Protein AF-A0A9X9A1R8-F1 (afdb_monomer_lite)

Sequence (64 aa):
TCRVEILAGDFCEASANEKHAMTEKGIEDHLRLSCQMRVHKDIVVRPVLTVENSGLDAGPRPAE

InterPro domains:
  IPR012675 Beta-grasp domain superfamily [G3DSA:3.10.20.30] (1-50)
  IPR036010 2Fe-2S ferredoxin-like superfamily [SSF54292] (1-48)

Secondary structure (DSSP, 8-state):
--EEEEEES--PPPPHHHHHHHHHTT--TTEEEGGGPPPSS--EEEEEE-HHHH-PPPPPPPP-

Foldseek 3Di:
DQKKFFPDDDFDDQDPVFVVVCVVVVNDPRIGRNLRGDDPDDTDIGDDDDCVVPVDDDDDRDDD

Organism: Bacillus cereus (N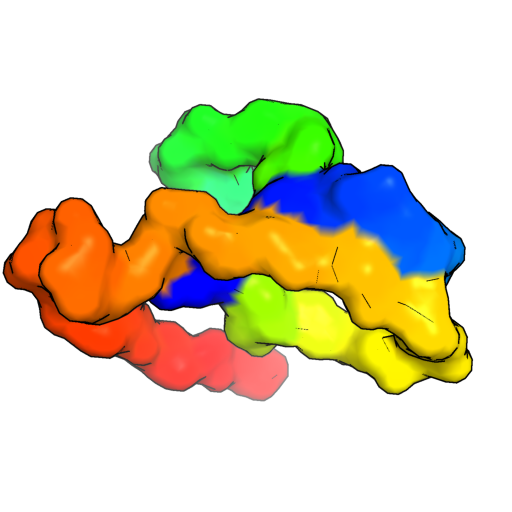CBI:txid1396)

Structure (mmCIF, N/CA/C/O backbone):
data_AF-A0A9X9A1R8-F1
#
_entry.id   AF-A0A9X9A1R8-F1
#
loop_
_atom_site.group_PDB
_atom_site.id
_atom_site.type_symbol
_atom_site.label_atom_id
_atom_site.label_alt_id
_atom_site.label_comp_id
_atom_site.label_asym_id
_atom_site.label_entity_id
_atom_site.label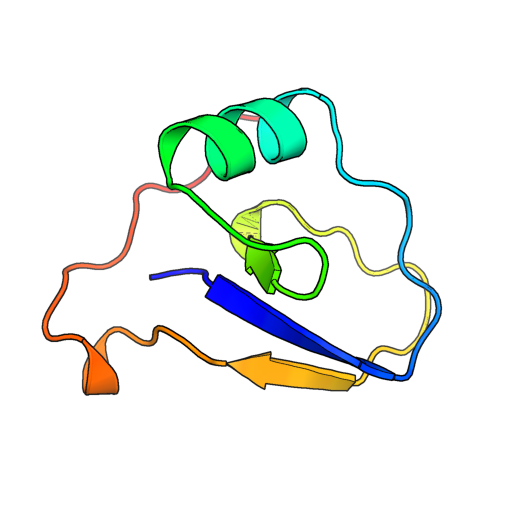_seq_id
_atom_site.pdbx_PDB_ins_code
_atom_site.Cartn_x
_atom_site.Cartn_y
_atom_site.Cartn_z
_atom_site.occupancy
_atom_site.B_iso_or_equiv
_atom_site.auth_seq_id
_atom_site.auth_comp_id
_atom_site.auth_asym_id
_atom_site.auth_atom_id
_atom_site.pdbx_PDB_model_num
ATOM 1 N N . THR A 1 1 ? -7.969 5.320 4.666 1.00 72.38 1 THR A N 1
ATOM 2 C CA . THR A 1 1 ? -8.927 4.238 4.364 1.00 72.38 1 THR A CA 1
ATOM 3 C C . THR A 1 1 ? -8.563 3.388 3.150 1.00 72.38 1 THR A C 1
ATOM 5 O O . THR A 1 1 ? -9.330 2.504 2.816 1.00 72.38 1 THR A O 1
ATOM 8 N N . CYS A 1 2 ? -7.401 3.566 2.499 1.00 79.62 2 CYS A N 1
ATOM 9 C CA . CYS A 1 2 ? -6.969 2.672 1.407 1.00 79.62 2 CYS A CA 1
ATOM 10 C C . CYS A 1 2 ? -5.883 1.663 1.859 1.00 79.62 2 CYS A C 1
ATOM 12 O O . CYS A 1 2 ? -5.097 1.196 1.045 1.00 79.62 2 CYS A O 1
ATOM 14 N N . ARG A 1 3 ? -5.775 1.353 3.164 1.00 85.50 3 ARG A N 1
ATOM 15 C CA . ARG A 1 3 ? -4.700 0.470 3.663 1.00 85.50 3 ARG A CA 1
ATOM 16 C C . ARG A 1 3 ? -5.048 -0.992 3.416 1.00 85.50 3 ARG A C 1
ATOM 18 O O . ARG A 1 3 ? -6.103 -1.460 3.855 1.00 85.50 3 ARG A O 1
ATOM 25 N N . VAL A 1 4 ? -4.128 -1.696 2.776 1.00 85.75 4 VAL A N 1
ATOM 26 C CA . VAL A 1 4 ? -4.209 -3.128 2.503 1.00 85.75 4 VAL A CA 1
ATOM 27 C C . VAL A 1 4 ? -2.913 -3.799 2.922 1.00 85.75 4 VAL A C 1
ATOM 29 O O . VAL A 1 4 ? -1.845 -3.211 2.824 1.00 85.75 4 VAL A O 1
ATOM 32 N N . GLU A 1 5 ? -3.007 -5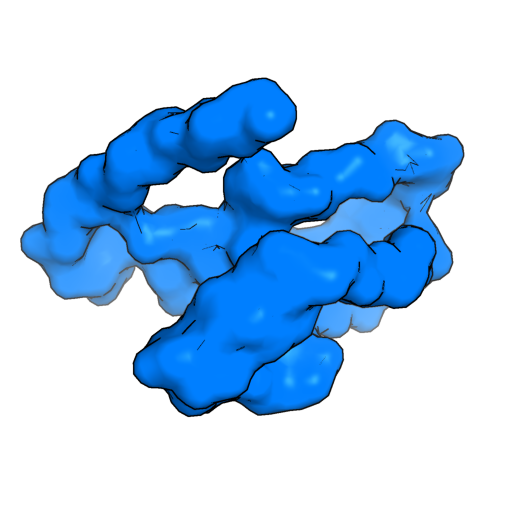.026 3.391 1.00 86.31 5 GLU A N 1
ATOM 33 C CA . GLU A 1 5 ? -1.863 -5.887 3.654 1.00 86.31 5 GLU A CA 1
ATOM 34 C C . GLU A 1 5 ? -1.700 -6.860 2.500 1.00 86.31 5 GLU A C 1
ATOM 36 O O . GLU A 1 5 ? -2.693 -7.400 2.001 1.00 86.31 5 GLU A O 1
ATOM 41 N N . ILE A 1 6 ? -0.463 -7.090 2.076 1.00 84.75 6 ILE A N 1
ATOM 42 C CA . ILE A 1 6 ? -0.194 -8.035 0.998 1.00 84.75 6 ILE A CA 1
ATOM 43 C C . ILE A 1 6 ? 0.035 -9.419 1.598 1.00 84.75 6 ILE A C 1
ATOM 45 O O . ILE A 1 6 ? 0.965 -9.613 2.374 1.00 84.75 6 ILE A O 1
ATOM 49 N N . LEU A 1 7 ? -0.819 -10.378 1.236 1.00 85.56 7 LEU A N 1
ATOM 50 C CA . LEU A 1 7 ? -0.735 -11.757 1.723 1.00 85.56 7 LEU A CA 1
ATOM 51 C C . LEU A 1 7 ? 0.067 -12.651 0.774 1.00 85.56 7 LEU A C 1
ATOM 53 O O . LEU A 1 7 ? 0.792 -13.534 1.224 1.00 85.56 7 LEU A O 1
ATOM 57 N N . ALA A 1 8 ? -0.086 -12.447 -0.537 1.00 82.94 8 ALA A N 1
ATOM 58 C CA . ALA A 1 8 ? 0.628 -13.198 -1.563 1.00 82.94 8 ALA A CA 1
ATOM 59 C C . ALA A 1 8 ? 0.638 -12.445 -2.900 1.00 82.94 8 ALA A C 1
ATOM 61 O O . ALA A 1 8 ? -0.284 -11.686 -3.200 1.00 82.94 8 ALA A O 1
ATOM 62 N N . GLY A 1 9 ? 1.646 -12.719 -3.727 1.00 74.88 9 GLY A N 1
ATOM 63 C CA . GLY A 1 9 ? 1.778 -12.168 -5.075 1.00 74.88 9 GLY A CA 1
ATOM 64 C C . GLY A 1 9 ? 2.987 -11.250 -5.235 1.00 74.88 9 GLY A C 1
ATOM 65 O O . GLY A 1 9 ? 3.511 -10.697 -4.270 1.00 74.88 9 GLY A O 1
ATOM 66 N N . ASP A 1 10 ? 3.420 -11.109 -6.484 1.00 69.62 10 ASP A N 1
ATOM 67 C CA . ASP A 1 10 ? 4.471 -10.180 -6.892 1.00 69.62 10 ASP A CA 1
ATOM 68 C C . ASP A 1 10 ? 3.840 -8.801 -7.093 1.00 69.62 10 ASP A C 1
ATOM 70 O O . ASP A 1 10 ? 3.026 -8.606 -8.000 1.00 69.62 10 ASP A O 1
ATOM 74 N N . PHE A 1 11 ? 4.231 -7.830 -6.279 1.00 71.44 11 PHE A N 1
ATOM 75 C CA . PHE A 1 11 ? 3.872 -6.434 -6.485 1.00 71.44 11 PHE A CA 1
ATOM 76 C C . PHE A 1 11 ? 5.136 -5.607 -6.652 1.00 71.44 11 PHE A C 1
ATOM 78 O O . PHE A 1 11 ? 6.162 -5.863 -6.026 1.00 71.44 11 PHE A O 1
ATOM 85 N N . CYS A 1 12 ? 5.069 -4.615 -7.534 1.00 64.88 12 CYS A N 1
ATOM 86 C CA . CYS A 1 12 ? 6.191 -3.719 -7.751 1.00 64.88 12 CYS A CA 1
ATOM 87 C C . CYS A 1 12 ? 6.494 -2.902 -6.485 1.00 64.88 12 CYS A C 1
ATOM 89 O O . CYS A 1 12 ? 5.619 -2.638 -5.645 1.00 64.88 12 CYS A O 1
ATOM 91 N N . GLU A 1 13 ? 7.750 -2.469 -6.367 1.00 69.94 13 GLU A N 1
ATOM 92 C CA . GLU A 1 13 ? 8.166 -1.568 -5.297 1.00 69.94 13 GLU A CA 1
ATOM 93 C C . GLU A 1 13 ? 7.249 -0.344 -5.190 1.00 69.94 13 GLU A C 1
ATOM 95 O O . GLU A 1 13 ? 6.707 0.151 -6.180 1.00 69.94 13 GLU A O 1
ATOM 100 N N . ALA A 1 14 ? 7.074 0.142 -3.960 1.00 71.00 14 ALA A N 1
ATOM 101 C CA . ALA A 1 14 ? 6.332 1.367 -3.697 1.00 71.00 14 ALA A CA 1
ATOM 102 C C . ALA A 1 14 ? 6.953 2.529 -4.473 1.00 71.00 14 ALA A C 1
ATOM 104 O O . ALA A 1 14 ? 8.174 2.722 -4.459 1.00 71.00 14 ALA A O 1
ATOM 105 N N . SER A 1 15 ? 6.103 3.317 -5.133 1.00 73.88 15 SER A N 1
ATOM 106 C CA . SER A 1 15 ? 6.536 4.565 -5.755 1.00 73.88 15 SER A CA 1
ATOM 107 C C . SER A 1 15 ? 7.078 5.519 -4.684 1.00 73.88 15 SER A C 1
ATOM 109 O O . SER A 1 15 ? 6.766 5.379 -3.501 1.00 73.88 15 SER A O 1
ATOM 111 N N . ALA A 1 16 ? 7.875 6.518 -5.071 1.00 77.44 16 ALA A N 1
ATOM 112 C CA . ALA A 1 16 ? 8.380 7.512 -4.118 1.00 77.44 16 ALA A CA 1
ATOM 113 C C . ALA A 1 16 ? 7.239 8.215 -3.351 1.00 77.44 16 ALA A C 1
ATOM 115 O O . ALA A 1 16 ? 7.348 8.428 -2.144 1.00 77.44 16 ALA A O 1
ATOM 116 N N . ASN A 1 17 ? 6.118 8.481 -4.031 1.00 76.25 17 ASN A N 1
ATOM 117 C CA . ASN A 1 17 ? 4.916 9.072 -3.436 1.00 76.25 17 ASN A CA 1
ATOM 118 C C . ASN A 1 17 ? 4.283 8.142 -2.395 1.00 76.25 17 ASN A C 1
ATOM 120 O O . ASN A 1 17 ? 3.900 8.585 -1.313 1.00 76.25 17 ASN A O 1
ATOM 124 N N . GLU A 1 18 ? 4.206 6.844 -2.696 1.00 74.56 18 GLU A N 1
ATOM 125 C CA . GLU A 1 18 ? 3.704 5.851 -1.750 1.00 74.56 18 GLU A CA 1
ATOM 126 C C . GLU A 1 18 ? 4.656 5.689 -0.557 1.00 74.56 18 GLU A C 1
ATOM 128 O O . GLU A 1 18 ? 4.189 5.720 0.576 1.00 74.56 18 GLU A O 1
ATOM 133 N N . LYS A 1 19 ? 5.979 5.625 -0.775 1.00 77.50 19 LYS A N 1
ATOM 134 C CA . LYS A 1 19 ? 6.990 5.557 0.300 1.00 77.50 19 LYS A CA 1
ATOM 135 C C . LYS A 1 19 ? 6.916 6.774 1.232 1.00 77.50 19 LYS A C 1
ATOM 137 O O . LYS A 1 19 ? 7.001 6.620 2.452 1.00 77.50 19 LYS A O 1
ATOM 142 N N . HIS A 1 20 ? 6.700 7.971 0.684 1.00 79.50 20 HIS A N 1
ATOM 143 C CA . HIS A 1 20 ? 6.515 9.188 1.475 1.00 79.50 20 HIS A CA 1
ATOM 144 C C . HIS A 1 20 ? 5.225 9.127 2.303 1.00 79.50 20 HIS A C 1
ATOM 146 O O . HIS A 1 20 ? 5.267 9.275 3.523 1.00 79.50 20 HIS A O 1
ATOM 152 N N . ALA A 1 21 ? 4.099 8.787 1.670 1.00 76.12 21 ALA A N 1
ATOM 153 C CA . ALA A 1 21 ? 2.813 8.655 2.350 1.00 76.12 21 ALA A CA 1
ATOM 154 C C . ALA A 1 21 ? 2.794 7.518 3.391 1.00 76.12 21 ALA A C 1
ATOM 156 O O . ALA A 1 21 ? 2.083 7.615 4.392 1.00 76.12 21 ALA A O 1
ATOM 157 N N . MET A 1 22 ? 3.552 6.440 3.173 1.00 78.50 22 MET A N 1
ATOM 158 C CA . MET A 1 22 ? 3.743 5.354 4.137 1.00 78.50 22 MET A CA 1
ATOM 159 C C . MET A 1 22 ? 4.545 5.828 5.348 1.00 78.50 22 MET A C 1
ATOM 161 O O . MET A 1 22 ? 4.110 5.595 6.474 1.00 78.50 22 MET A O 1
ATOM 165 N N . THR A 1 23 ? 5.640 6.560 5.122 1.00 77.81 23 THR A N 1
ATOM 166 C CA . THR A 1 23 ? 6.459 7.157 6.190 1.00 77.81 23 THR A CA 1
ATOM 167 C C . THR A 1 23 ? 5.644 8.132 7.041 1.00 77.81 23 THR A C 1
ATOM 169 O O . THR A 1 23 ? 5.614 8.001 8.261 1.00 77.81 23 THR A O 1
ATOM 172 N N . GLU A 1 24 ? 4.915 9.063 6.418 1.00 77.06 24 GLU A N 1
ATOM 173 C CA . GLU A 1 24 ? 4.075 10.036 7.136 1.00 77.06 24 GLU A CA 1
ATOM 174 C C . GLU A 1 24 ? 2.966 9.375 7.961 1.00 77.06 24 GLU A C 1
ATOM 176 O O . GLU A 1 24 ? 2.582 9.866 9.021 1.00 77.06 24 GLU A O 1
ATOM 181 N N . LYS A 1 25 ? 2.421 8.257 7.469 1.00 72.00 25 LYS A N 1
ATOM 182 C CA . LYS A 1 25 ? 1.317 7.539 8.117 1.00 72.00 25 LYS A CA 1
ATOM 183 C C . LYS A 1 25 ? 1.785 6.425 9.058 1.00 72.00 25 LYS A C 1
ATOM 185 O O . LYS A 1 25 ? 0.911 5.741 9.596 1.00 72.00 25 LYS A O 1
ATOM 190 N N . GLY A 1 26 ? 3.098 6.232 9.229 1.00 71.38 26 GLY A N 1
ATOM 191 C CA . GLY A 1 26 ? 3.687 5.175 10.058 1.00 71.38 26 GLY A CA 1
ATOM 192 C C . GLY A 1 26 ? 3.289 3.763 9.615 1.00 71.38 26 GLY A C 1
ATOM 193 O O . GLY A 1 26 ? 2.920 2.941 10.446 1.00 71.38 26 GLY A O 1
ATOM 194 N N . ILE A 1 27 ? 3.254 3.512 8.306 1.00 71.50 27 ILE A N 1
ATOM 195 C CA . ILE A 1 27 ? 2.812 2.239 7.723 1.00 71.50 27 ILE A CA 1
ATOM 196 C C . ILE A 1 27 ? 4.004 1.270 7.644 1.00 71.50 27 ILE A C 1
ATOM 198 O O . ILE A 1 27 ? 5.037 1.625 7.085 1.00 71.50 27 ILE A O 1
ATOM 202 N N . GLU A 1 28 ? 3.848 0.061 8.194 1.00 68.62 28 GLU A N 1
ATOM 203 C CA . GLU A 1 28 ? 4.863 -1.008 8.190 1.00 68.62 28 GLU A CA 1
ATOM 204 C C . GLU A 1 28 ? 5.063 -1.644 6.799 1.00 68.62 28 GLU A C 1
ATOM 206 O O . GLU A 1 28 ? 4.180 -1.571 5.946 1.00 68.62 28 GLU A O 1
ATOM 211 N N . ASP A 1 29 ? 6.199 -2.321 6.582 1.00 64.69 29 ASP A N 1
ATOM 212 C CA . ASP A 1 29 ? 6.633 -2.849 5.270 1.00 64.69 29 ASP A CA 1
ATOM 213 C C . ASP A 1 29 ? 5.635 -3.804 4.585 1.00 64.69 29 ASP A C 1
ATOM 215 O O . ASP A 1 29 ? 5.610 -3.909 3.358 1.00 64.69 29 ASP A O 1
ATOM 219 N N . HIS A 1 30 ? 4.792 -4.497 5.354 1.00 70.50 30 HIS A N 1
ATOM 220 C CA . HIS A 1 30 ? 3.787 -5.434 4.832 1.00 70.50 30 HIS A CA 1
ATOM 221 C C . HIS A 1 30 ? 2.437 -4.772 4.504 1.00 70.50 30 HIS A C 1
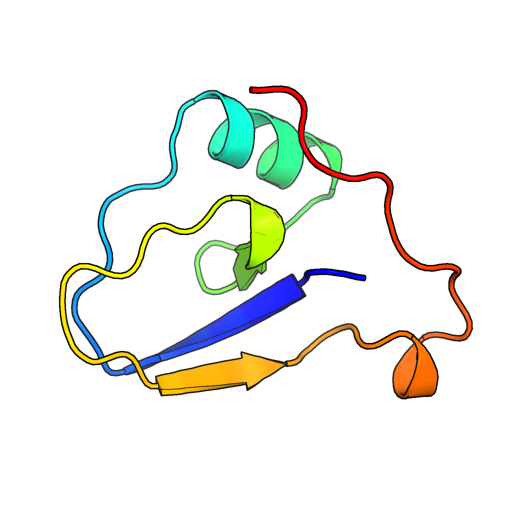ATOM 223 O O . HIS A 1 30 ? 1.531 -5.417 3.967 1.00 70.50 30 HIS A O 1
ATOM 229 N N . LEU A 1 31 ? 2.294 -3.479 4.798 1.00 79.00 31 LEU A N 1
ATOM 230 C CA . LEU A 1 31 ? 1.100 -2.690 4.534 1.00 79.00 31 LEU A CA 1
ATOM 231 C C . LEU A 1 31 ? 1.350 -1.728 3.366 1.00 79.00 31 LEU A C 1
ATOM 233 O O . LEU A 1 31 ? 2.382 -1.076 3.268 1.00 79.00 31 LEU A O 1
ATOM 237 N N . ARG A 1 32 ? 0.374 -1.607 2.472 1.00 83.38 32 ARG A N 1
ATOM 238 C CA . ARG A 1 32 ? 0.422 -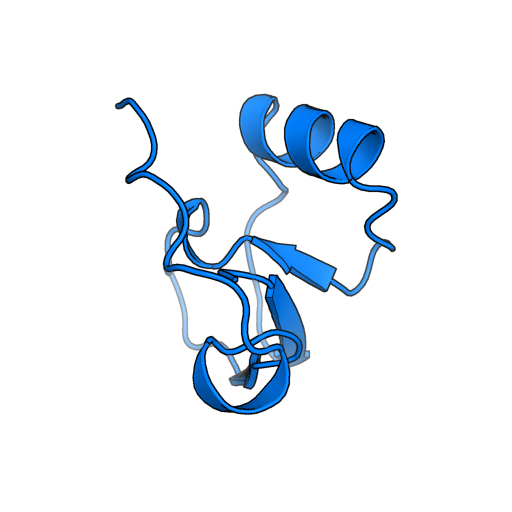0.761 1.275 1.00 83.38 32 ARG A CA 1
ATOM 239 C C . ARG A 1 32 ? -0.835 0.087 1.152 1.00 83.38 32 ARG A C 1
ATOM 241 O O . ARG A 1 32 ? -1.852 -0.143 1.818 1.00 83.38 32 ARG A O 1
ATOM 248 N N . LEU A 1 33 ? -0.764 1.101 0.297 1.00 84.00 33 LEU A N 1
ATOM 249 C CA . LEU A 1 33 ? -1.891 1.971 -0.016 1.00 84.00 33 LEU A CA 1
ATOM 250 C C . LEU A 1 33 ? -2.503 1.510 -1.339 1.00 84.00 33 LEU A C 1
ATOM 252 O O . LEU A 1 33 ? -1.987 1.839 -2.400 1.00 84.00 33 LEU A O 1
ATOM 256 N N . SER A 1 34 ? -3.632 0.795 -1.297 1.00 81.94 34 SER A N 1
ATOM 257 C CA . SER A 1 34 ? -4.283 0.241 -2.497 1.00 81.94 34 SER A CA 1
ATOM 258 C C . SER A 1 34 ? -4.592 1.296 -3.553 1.00 81.94 34 SER A C 1
ATOM 260 O O . SER A 1 34 ? -4.569 1.010 -4.743 1.00 81.94 34 SER A O 1
ATOM 262 N N . CYS A 1 35 ? -4.820 2.535 -3.123 1.00 81.81 35 CYS A N 1
ATOM 263 C CA . CYS A 1 35 ? -5.060 3.655 -4.012 1.00 81.81 35 CYS A CA 1
ATOM 264 C C . CYS A 1 35 ? -3.835 4.056 -4.864 1.00 81.81 35 CYS A C 1
ATOM 266 O O . CYS A 1 35 ? -4.012 4.684 -5.900 1.00 81.81 35 CYS A O 1
ATOM 268 N N . GLN A 1 36 ? -2.620 3.678 -4.460 1.00 79.00 36 GLN A N 1
ATOM 269 C CA . GLN A 1 36 ? -1.363 3.944 -5.175 1.00 79.00 36 GLN A CA 1
ATOM 270 C C . GLN A 1 36 ? -0.841 2.724 -5.950 1.00 79.00 36 GLN A C 1
ATOM 272 O O . GLN A 1 36 ? 0.101 2.837 -6.734 1.00 79.00 36 GLN A O 1
ATOM 277 N N . MET A 1 37 ? -1.430 1.547 -5.733 1.00 79.12 37 MET A N 1
ATOM 278 C CA . MET A 1 37 ? -0.946 0.301 -6.314 1.00 79.12 37 MET A CA 1
ATOM 279 C C . MET A 1 37 ? -1.456 0.113 -7.744 1.00 79.12 37 MET A C 1
ATOM 281 O O . MET A 1 37 ? -2.655 0.197 -8.008 1.00 79.12 37 MET A O 1
ATOM 285 N N . ARG A 1 38 ? -0.547 -0.223 -8.667 1.00 79.69 38 ARG A N 1
ATOM 286 C CA . ARG A 1 38 ? -0.894 -0.718 -10.007 1.00 79.69 38 ARG A CA 1
ATOM 287 C C . ARG A 1 38 ? -0.686 -2.227 -10.067 1.00 79.69 38 ARG A C 1
ATOM 289 O O . ARG A 1 38 ? 0.390 -2.726 -9.746 1.00 79.69 38 ARG A O 1
ATOM 296 N N . VAL A 1 39 ? -1.733 -2.947 -10.462 1.00 78.88 39 VAL A N 1
ATOM 297 C CA . VAL A 1 39 ? -1.736 -4.412 -10.526 1.00 78.88 39 VAL A CA 1
ATOM 298 C C . VAL A 1 39 ? -1.249 -4.850 -11.906 1.00 78.88 39 VAL A C 1
ATOM 300 O O . VAL A 1 39 ? -1.870 -4.529 -12.916 1.00 78.88 39 VAL A O 1
ATOM 303 N N . HIS A 1 40 ? -0.126 -5.568 -11.943 1.00 81.62 40 HIS A N 1
ATOM 304 C CA . HIS A 1 40 ? 0.468 -6.115 -13.173 1.00 81.62 40 HIS A CA 1
ATOM 305 C C . HIS A 1 40 ? 0.389 -7.648 -13.253 1.00 81.62 40 HIS A C 1
ATOM 307 O O . HIS A 1 40 ? 0.557 -8.219 -14.328 1.00 81.62 40 HIS A O 1
ATOM 313 N N . LYS A 1 41 ? 0.154 -8.303 -12.115 1.00 82.25 41 LYS A N 1
ATOM 314 C CA . LYS A 1 41 ? -0.011 -9.748 -11.935 1.00 82.25 41 LYS A CA 1
ATOM 315 C C . LYS A 1 41 ? -1.046 -9.979 -10.834 1.00 82.25 41 LYS A C 1
ATOM 317 O O . LYS A 1 41 ? -1.375 -9.045 -10.103 1.00 82.25 41 LYS A O 1
ATOM 322 N N . ASP A 1 42 ? -1.510 -11.213 -10.692 1.00 85.88 42 ASP A N 1
ATOM 323 C CA . ASP A 1 42 ? -2.430 -11.583 -9.618 1.00 85.88 42 ASP A CA 1
ATOM 324 C C . ASP A 1 42 ? -1.814 -11.328 -8.235 1.00 85.88 42 ASP A C 1
ATOM 326 O O . ASP A 1 42 ? -0.646 -11.637 -7.979 1.00 85.88 42 ASP A O 1
ATOM 330 N N . ILE A 1 43 ? -2.622 -10.760 -7.340 1.00 86.81 43 ILE A N 1
ATOM 331 C CA . ILE A 1 43 ? -2.233 -10.407 -5.977 1.00 86.81 43 ILE A CA 1
ATOM 332 C C . ILE A 1 43 ? -3.363 -10.736 -5.004 1.00 86.81 43 ILE A C 1
ATOM 334 O O . ILE A 1 43 ? -4.542 -10.528 -5.297 1.00 86.81 43 ILE A O 1
ATOM 338 N N . VAL A 1 44 ? -2.996 -11.230 -3.826 1.00 87.81 44 VAL A N 1
ATOM 339 C CA . VAL A 1 44 ? -3.909 -11.478 -2.712 1.00 87.81 44 VAL A CA 1
ATOM 340 C C . VAL A 1 44 ? -3.650 -10.428 -1.647 1.00 87.81 44 VAL A C 1
ATOM 342 O O . VAL A 1 44 ? -2.559 -10.354 -1.076 1.00 87.81 44 VAL A O 1
ATOM 345 N N . VAL A 1 45 ? -4.669 -9.619 -1.370 1.00 88.06 45 VAL A N 1
ATOM 346 C CA . VAL A 1 45 ? -4.597 -8.537 -0.388 1.00 88.06 45 VAL A CA 1
ATOM 347 C C . VAL A 1 45 ? -5.692 -8.671 0.656 1.00 88.06 45 VAL A C 1
ATOM 349 O O . VAL A 1 45 ? -6.807 -9.099 0.359 1.00 88.06 45 VAL A O 1
ATOM 352 N N . ARG A 1 46 ? -5.384 -8.260 1.884 1.00 86.38 46 ARG A N 1
ATOM 353 C CA . ARG A 1 46 ? -6.343 -8.134 2.979 1.00 86.38 46 ARG A CA 1
ATOM 354 C C . ARG A 1 46 ? -6.597 -6.652 3.252 1.00 86.38 46 ARG A C 1
ATOM 356 O O . ARG A 1 46 ? -5.666 -5.942 3.624 1.00 86.38 46 ARG A O 1
ATOM 363 N N . PRO A 1 47 ? -7.831 -6.149 3.094 1.00 85.06 47 PRO A N 1
ATOM 364 C CA . PRO A 1 47 ? -8.175 -4.805 3.541 1.00 85.06 47 PRO A CA 1
ATOM 365 C C . PRO A 1 47 ? -7.997 -4.686 5.058 1.00 85.06 47 PRO A C 1
ATOM 367 O O . PRO A 1 47 ? -8.621 -5.426 5.811 1.00 85.06 47 PRO A O 1
ATOM 370 N N . VAL A 1 48 ? -7.145 -3.759 5.506 1.00 82.12 48 VAL A N 1
ATOM 371 C CA . VAL A 1 48 ? -6.865 -3.547 6.941 1.00 82.12 48 VAL A CA 1
ATOM 372 C C . VAL A 1 48 ? -7.637 -2.349 7.481 1.00 82.12 48 VAL A C 1
ATOM 374 O O . VAL A 1 48 ? -8.080 -2.352 8.626 1.00 82.12 48 VAL A O 1
ATOM 377 N N . LEU A 1 49 ? -7.829 -1.316 6.655 1.00 74.12 49 LEU A N 1
ATOM 378 C CA . LEU A 1 49 ? -8.480 -0.079 7.079 1.00 74.12 49 LEU A CA 1
ATOM 379 C C . LEU A 1 49 ? -9.575 0.320 6.094 1.00 74.12 49 LEU A C 1
ATOM 381 O O . LEU A 1 49 ? -9.328 1.125 5.199 1.00 74.12 49 LEU A O 1
ATOM 385 N N . THR A 1 50 ? -10.773 -0.235 6.266 1.00 71.81 50 THR A N 1
ATOM 386 C CA . THR A 1 50 ? -11.967 0.108 5.479 1.00 71.81 50 THR A CA 1
ATOM 387 C C . THR A 1 50 ? -12.761 1.229 6.149 1.00 71.81 50 THR A C 1
ATOM 389 O O . THR A 1 50 ? -12.629 1.456 7.352 1.00 71.81 50 THR A O 1
ATOM 392 N N . VAL A 1 51 ? -13.591 1.942 5.381 1.00 71.62 51 VAL A N 1
ATOM 393 C CA . VAL A 1 51 ? -14.541 2.932 5.929 1.00 71.62 51 VAL A CA 1
ATOM 394 C C . VAL A 1 51 ? -15.445 2.270 6.975 1.00 71.62 51 VAL A C 1
ATOM 396 O O . VAL A 1 51 ? -15.588 2.786 8.078 1.00 71.62 51 VAL A O 1
ATOM 399 N N . GLU A 1 52 ? -15.944 1.070 6.668 1.00 69.00 52 GLU A N 1
ATOM 400 C CA . GLU A 1 52 ? -16.807 0.279 7.553 1.00 69.00 52 GLU A CA 1
ATOM 401 C C . GLU A 1 52 ? -16.149 -0.060 8.898 1.00 69.00 52 GLU A C 1
ATOM 403 O O . GLU A 1 52 ? -16.807 0.013 9.929 1.00 69.00 52 GLU A O 1
ATOM 408 N N . ASN A 1 53 ? -14.854 -0.399 8.907 1.00 71.62 53 ASN A N 1
ATOM 409 C CA . ASN A 1 53 ? -14.162 -0.831 10.126 1.00 71.62 53 ASN A CA 1
ATOM 410 C C . ASN A 1 53 ? -13.478 0.314 10.894 1.00 71.62 53 ASN A C 1
ATOM 412 O O . ASN A 1 53 ? -13.165 0.171 12.070 1.00 71.62 53 ASN A O 1
ATOM 416 N N . SER A 1 54 ? -13.197 1.446 10.241 1.00 69.06 54 SER A N 1
ATOM 417 C CA . SER A 1 54 ? -12.467 2.559 10.870 1.00 69.06 54 SER A CA 1
ATOM 418 C C . SER A 1 54 ? -13.335 3.758 11.239 1.00 69.06 54 SER A C 1
ATOM 420 O O . SER A 1 5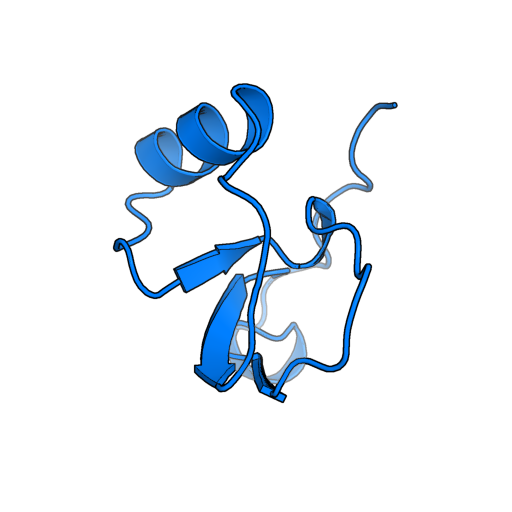4 ? -12.871 4.604 11.998 1.00 69.06 54 SER A O 1
ATOM 422 N N . GLY A 1 55 ? -14.558 3.865 10.705 1.00 68.69 55 GLY A N 1
ATOM 423 C CA . GLY A 1 55 ? -15.410 5.047 10.891 1.00 68.69 55 GLY A CA 1
ATOM 424 C C . GLY A 1 55 ? -14.817 6.331 10.294 1.00 68.69 55 GLY A C 1
ATOM 425 O O . GLY A 1 55 ? -15.306 7.422 10.569 1.00 68.69 55 GLY A O 1
ATOM 426 N N . LEU A 1 56 ? -13.742 6.208 9.509 1.00 71.44 56 LEU A N 1
ATOM 427 C CA . LEU A 1 56 ? -13.073 7.309 8.832 1.00 71.44 56 LEU A CA 1
ATOM 428 C C . LEU A 1 56 ? -13.682 7.508 7.450 1.00 71.44 56 LEU A C 1
ATOM 430 O O . LEU A 1 56 ? -13.945 6.536 6.737 1.00 71.44 56 LEU A O 1
ATOM 434 N N . ASP A 1 57 ? -13.794 8.766 7.037 1.00 75.31 57 ASP A N 1
ATOM 435 C CA . ASP A 1 57 ? -14.223 9.103 5.687 1.00 75.31 57 ASP A CA 1
ATOM 436 C C . ASP A 1 57 ? -13.288 8.513 4.618 1.00 75.31 57 ASP A C 1
ATOM 438 O O . ASP A 1 57 ? -12.092 8.242 4.825 1.00 75.31 57 ASP A O 1
ATOM 442 N N . ALA A 1 58 ? -13.851 8.297 3.428 1.00 72.44 58 ALA A N 1
ATOM 443 C CA . ALA A 1 58 ? -13.076 7.895 2.266 1.00 72.44 58 ALA A CA 1
ATOM 444 C C . ALA A 1 58 ? -11.955 8.918 2.010 1.00 72.44 58 ALA A C 1
ATOM 446 O O . ALA A 1 58 ? -12.180 10.127 1.997 1.00 72.44 58 ALA A O 1
ATOM 447 N N . GLY A 1 59 ? -10.727 8.426 1.831 1.00 69.38 59 GLY A N 1
ATOM 448 C CA . GLY A 1 59 ? -9.589 9.292 1.546 1.00 69.38 59 GLY A CA 1
ATOM 449 C C . GLY A 1 59 ? -9.755 9.989 0.191 1.00 69.38 59 GLY A C 1
ATOM 450 O O . GLY A 1 59 ? -10.422 9.443 -0.693 1.00 69.38 59 GLY A O 1
ATOM 451 N N . PRO A 1 60 ? -9.134 11.165 0.001 1.00 77.19 60 PRO A N 1
ATOM 452 C CA . PRO A 1 60 ? -9.152 11.838 -1.288 1.00 77.19 60 PRO A CA 1
ATOM 453 C C . PRO A 1 60 ? -8.530 10.943 -2.366 1.00 77.19 60 PRO A C 1
ATOM 455 O O . PRO A 1 60 ? -7.631 10.139 -2.092 1.00 77.19 60 PRO A O 1
ATOM 458 N N . ARG A 1 61 ? -9.014 11.086 -3.604 1.00 72.50 61 ARG A N 1
ATOM 459 C CA . ARG A 1 61 ? -8.424 10.396 -4.753 1.00 72.50 61 ARG A CA 1
ATOM 460 C C . ARG A 1 61 ? -6.971 10.874 -4.923 1.00 72.50 61 ARG A C 1
ATOM 462 O O . ARG A 1 61 ? -6.744 12.079 -4.823 1.00 72.50 61 ARG A O 1
ATOM 469 N N . PRO A 1 62 ? -6.006 9.969 -5.162 1.00 67.50 62 PRO A N 1
ATOM 470 C CA . PRO A 1 62 ? -4.639 10.349 -5.505 1.00 67.50 62 PRO A CA 1
ATOM 471 C C . PRO A 1 62 ? -4.606 11.368 -6.647 1.00 67.50 62 PRO A C 1
ATOM 473 O O . PRO A 1 62 ? -5.368 11.221 -7.604 1.00 67.50 62 PRO A O 1
ATOM 476 N N . ALA A 1 63 ? -3.733 12.371 -6.541 1.00 66.75 63 ALA A N 1
ATOM 477 C CA . ALA A 1 63 ? -3.357 13.190 -7.691 1.00 66.75 63 ALA A CA 1
ATOM 478 C C . ALA A 1 63 ? -2.582 12.316 -8.700 1.00 66.75 63 ALA A C 1
ATOM 480 O O . ALA A 1 63 ? -1.890 11.390 -8.266 1.00 66.75 63 ALA A O 1
ATOM 481 N N . GLU A 1 64 ? -2.759 12.569 -10.004 1.00 54.44 64 GLU A N 1
ATOM 482 C CA . GLU A 1 64 ? -2.076 11.836 -11.093 1.00 54.44 64 GLU A CA 1
ATOM 483 C C . GLU A 1 64 ? -0.548 11.831 -10.965 1.00 54.44 64 GLU A C 1
ATOM 485 O O . GLU A 1 64 ? 0.028 12.872 -10.570 1.00 54.44 64 GLU A O 1
#

Radius of gyration: 11.55 Å; chains: 1; bounding box: 25×26×24 Å

pLDDT: mean 76.37, std 6.89, range [54.44, 88.06]